Protein AF-X1JNU2-F1 (afdb_monomer)

Radius of gyration: 15.27 Å; Cα contacts (8 Å, |Δi|>4): 94; chains: 1; bounding box: 33×25×42 Å

Secondary structure (DSSP, 8-state):
--HHHHHHHHHHHHHHHHHHHHTS--HHHHHHHHHT--SEEETTEEEEE-TTS-EE--EEEEEEETTEEEEEEEE---

Mean predicted aligned error: 2.98 Å

Nearest PDB structures (foldseek):
  3td9-assembly1_A-2  TM=9.563E-01  e=5.026E-06  Thermotoga maritima
  6w2x-assembly1_A  TM=5.405E-01  e=3.535E-02  Homo sapiens
  6n4x-assembly1_B  TM=5.176E-01  e=2.348E-01  Homo sapiens
  7q3e-assembly1_A  TM=5.423E-01  e=3.511E+00  Mus musculus
  5ly5-assembly1_A-2  TM=6.215E-01  e=6.904E+0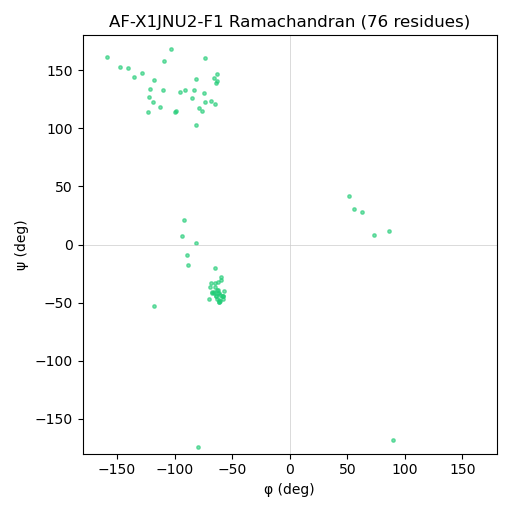0  Pyrobaculum calidifontis

Foldseek 3Di:
DDPVVQVVVQVVVLLVVLCVVQVDPDPVSSVVSLQCDFQDQGPQGGFDADPVRDTQHKDWDWDQDPNDTDTDDIHHDD

pLDDT: mean 95.48, std 4.47, range [72.5, 98.62]

InterPro domains:
  IPR028082 Periplasmic binding protein-like I [SSF53822] (1-72)
  IPR051010 Branched-chain amino acid transport protein [PTHR30483] (1-70)

Solvent-accessible surface area (backbone atoms only — not comparable to full-atom values): 4682 Å² total; per-residue (Å²): 132,56,73,65,59,41,49,52,52,36,52,53,51,50,53,53,47,22,28,60,75,68,72,48,88,50,68,68,60,32,50,54,42,46,48,67,35,60,76,40,84,38,87,78,44,58,38,30,35,42,98,88,58,50,68,60,59,70,46,79,44,65,46,78,56,96,92,37,82,39,87,74,49,75,45,73,72,132

Structure (mmCIF, N/CA/C/O backbone):
data_AF-X1JNU2-F1
#
_entry.id   AF-X1JNU2-F1
#
loop_
_atom_site.group_PDB
_atom_site.id
_atom_site.type_symbol
_atom_site.label_atom_id
_atom_site.label_alt_id
_atom_site.label_comp_id
_atom_site.label_asym_id
_atom_site.label_entity_id
_atom_site.label_seq_id
_atom_site.pdbx_PDB_ins_code
_atom_site.Cartn_x
_atom_site.Cartn_y
_atom_site.Cartn_z
_atom_site.occupancy
_atom_site.B_iso_or_equiv
_atom_site.auth_seq_id
_atom_site.auth_comp_id
_atom_site.auth_asym_id
_atom_site.auth_atom_id
_atom_site.pdbx_PDB_model_num
ATOM 1 N N . PRO A 1 1 ? 6.042 10.609 -10.000 1.00 73.12 1 PRO A N 1
ATOM 2 C CA . PRO A 1 1 ? 6.379 10.129 -8.634 1.00 73.12 1 PRO A CA 1
ATOM 3 C C . PRO A 1 1 ? 6.932 8.701 -8.725 1.00 73.12 1 PRO A C 1
ATOM 5 O O . PRO A 1 1 ? 6.614 8.013 -9.693 1.00 73.12 1 PRO A O 1
ATOM 8 N N . SER A 1 2 ? 7.773 8.265 -7.782 1.00 89.06 2 SER A N 1
ATOM 9 C CA . SER A 1 2 ? 8.214 6.862 -7.731 1.00 89.06 2 SER A CA 1
ATOM 10 C C . SER A 1 2 ? 7.079 5.956 -7.236 1.00 89.06 2 SER A C 1
ATOM 12 O O . SER A 1 2 ? 6.142 6.433 -6.595 1.00 89.06 2 SER A O 1
ATOM 14 N N . ALA A 1 3 ? 7.170 4.649 -7.501 1.00 91.38 3 ALA A N 1
ATOM 15 C CA . ALA A 1 3 ? 6.194 3.682 -6.989 1.00 91.38 3 ALA A CA 1
ATOM 16 C C . ALA A 1 3 ? 6.105 3.724 -5.452 1.00 91.38 3 ALA A C 1
ATOM 18 O O . ALA A 1 3 ? 5.013 3.723 -4.899 1.00 91.38 3 ALA A O 1
ATOM 19 N N . PHE A 1 4 ? 7.241 3.870 -4.766 1.00 94.19 4 PHE A N 1
ATOM 20 C CA . PHE A 1 4 ? 7.288 3.956 -3.304 1.00 94.19 4 PHE A CA 1
ATOM 21 C C . PHE A 1 4 ? 6.602 5.205 -2.743 1.00 94.19 4 PHE A C 1
ATOM 23 O O . PHE A 1 4 ? 5.988 5.128 -1.685 1.00 94.19 4 PHE A O 1
ATOM 30 N N . ALA A 1 5 ? 6.648 6.337 -3.453 1.00 97.25 5 ALA A N 1
ATOM 31 C CA . ALA A 1 5 ? 5.911 7.529 -3.037 1.00 97.25 5 ALA A CA 1
ATOM 32 C C . ALA A 1 5 ? 4.389 7.307 -3.112 1.00 97.25 5 ALA A C 1
ATOM 34 O O . ALA A 1 5 ? 3.671 7.695 -2.195 1.00 97.25 5 ALA A O 1
ATOM 35 N N . ALA A 1 6 ? 3.907 6.648 -4.171 1.00 96.25 6 ALA A N 1
ATOM 36 C CA . ALA A 1 6 ? 2.491 6.302 -4.307 1.00 96.25 6 ALA A CA 1
ATOM 37 C C . ALA A 1 6 ? 2.052 5.256 -3.263 1.00 96.25 6 ALA A C 1
ATOM 39 O O . ALA A 1 6 ? 1.006 5.414 -2.646 1.00 96.25 6 ALA A O 1
ATOM 40 N N . LEU A 1 7 ? 2.884 4.244 -2.993 1.00 96.75 7 LEU A N 1
ATOM 41 C CA . LEU A 1 7 ? 2.619 3.247 -1.948 1.00 96.75 7 LEU A CA 1
ATOM 42 C C . LEU A 1 7 ? 2.560 3.876 -0.550 1.00 96.75 7 LEU A C 1
ATOM 44 O O . LEU A 1 7 ? 1.682 3.540 0.236 1.00 96.75 7 LEU A O 1
ATOM 48 N N . GLY A 1 8 ? 3.464 4.811 -0.240 1.00 97.81 8 GLY A N 1
ATOM 49 C CA . GLY A 1 8 ? 3.429 5.545 1.026 1.00 97.81 8 GLY A CA 1
ATOM 50 C C . GLY A 1 8 ? 2.168 6.401 1.178 1.00 97.81 8 GLY A C 1
ATOM 51 O O . GLY A 1 8 ? 1.583 6.443 2.259 1.00 97.81 8 GLY A O 1
ATOM 52 N N . PHE A 1 9 ? 1.722 7.042 0.092 1.00 97.81 9 PHE A N 1
ATOM 53 C CA . PHE A 1 9 ? 0.469 7.798 0.066 1.00 97.81 9 PHE A CA 1
ATOM 54 C C . PHE A 1 9 ? -0.741 6.903 0.357 1.00 97.81 9 PHE A C 1
ATOM 56 O O . PHE A 1 9 ? -1.560 7.233 1.215 1.00 97.81 9 PHE A O 1
ATOM 63 N N . ASP A 1 10 ? -0.824 5.750 -0.305 1.00 97.88 10 ASP A N 1
ATOM 64 C CA . ASP A 1 10 ? -1.906 4.791 -0.083 1.00 97.88 10 ASP A CA 1
ATOM 65 C C . ASP A 1 10 ? -1.887 4.230 1.336 1.00 97.88 10 ASP A C 1
ATOM 67 O O . ASP A 1 10 ? -2.925 4.196 1.989 1.00 97.88 10 ASP A O 1
ATOM 71 N N . ALA A 1 11 ? -0.713 3.856 1.852 1.00 97.88 11 ALA A N 1
ATOM 72 C CA . ALA A 1 11 ? -0.579 3.332 3.208 1.00 97.88 11 ALA A CA 1
ATOM 73 C C . ALA A 1 11 ? -1.077 4.335 4.259 1.00 97.88 11 ALA A C 1
ATOM 75 O O . ALA A 1 11 ? -1.823 3.966 5.167 1.00 97.88 11 ALA A O 1
ATOM 76 N N . TYR A 1 12 ? -0.714 5.614 4.120 1.00 98.31 12 TYR A N 1
ATOM 77 C CA . TYR A 1 12 ? -1.185 6.660 5.027 1.00 98.31 12 TYR A CA 1
ATOM 78 C C . TYR A 1 12 ? -2.709 6.807 4.983 1.00 98.31 12 TYR A C 1
ATOM 80 O O . TYR A 1 12 ? -3.367 6.808 6.026 1.00 98.31 12 TYR A O 1
ATOM 88 N N . ASN A 1 13 ? -3.278 6.910 3.780 1.00 98.31 13 ASN A N 1
ATOM 89 C CA . ASN A 1 13 ? -4.716 7.103 3.622 1.00 98.31 13 ASN A CA 1
ATOM 90 C C . ASN A 1 13 ? -5.523 5.878 4.051 1.00 98.31 13 ASN A C 1
ATOM 92 O O . ASN A 1 13 ? -6.605 6.045 4.607 1.00 98.31 13 ASN A O 1
ATOM 96 N N . LE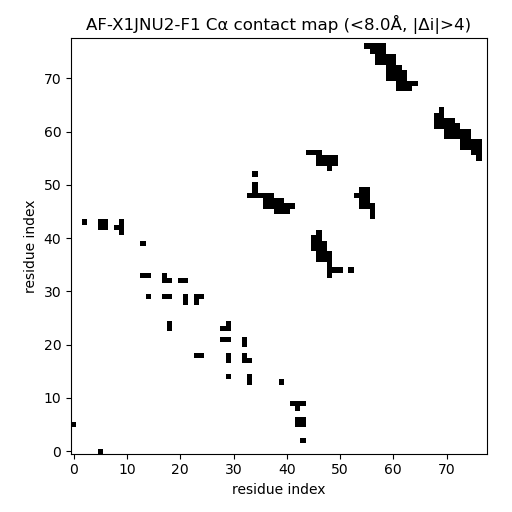U A 1 14 ? -4.985 4.674 3.868 1.00 97.94 14 LEU A N 1
ATOM 97 C CA . LEU A 1 14 ? -5.621 3.443 4.314 1.00 97.94 14 LEU A CA 1
ATOM 98 C C . LEU A 1 14 ? -5.669 3.348 5.848 1.00 97.94 14 LEU A C 1
ATOM 100 O O . LEU A 1 14 ? -6.701 2.992 6.416 1.00 97.94 14 LEU A O 1
ATOM 104 N N . VAL A 1 15 ? -4.589 3.727 6.542 1.00 98.12 15 VAL A N 1
ATOM 105 C CA . VAL A 1 15 ? -4.587 3.816 8.014 1.00 98.12 15 VAL A CA 1
ATOM 106 C C . VAL A 1 15 ? -5.561 4.890 8.496 1.00 98.12 15 VAL A C 1
ATOM 108 O O . VAL A 1 15 ? -6.330 4.655 9.428 1.00 98.12 15 VAL A O 1
ATOM 111 N N . LEU A 1 16 ? -5.567 6.059 7.851 1.00 98.25 16 LEU A N 1
ATOM 112 C CA . LEU A 1 16 ? -6.494 7.140 8.180 1.00 98.25 16 LEU A CA 1
ATOM 113 C C . LEU A 1 16 ? -7.958 6.723 7.978 1.00 98.25 16 LEU A C 1
ATOM 115 O O . LEU A 1 16 ? -8.809 7.051 8.804 1.00 98.25 16 LEU A O 1
ATOM 119 N N . ASP A 1 17 ? -8.255 6.005 6.898 1.00 98.31 17 ASP A N 1
ATOM 120 C CA . ASP A 1 17 ? -9.569 5.422 6.637 1.00 98.31 17 ASP A CA 1
ATOM 121 C C . ASP A 1 17 ? -9.972 4.424 7.733 1.00 98.31 17 ASP A C 1
ATOM 123 O O . ASP A 1 17 ? -11.054 4.550 8.304 1.00 98.31 17 ASP A O 1
ATOM 127 N N . ALA A 1 18 ? -9.084 3.496 8.105 1.00 98.44 18 ALA A N 1
ATOM 128 C CA . ALA A 1 18 ? -9.347 2.539 9.177 1.00 98.44 18 ALA A CA 1
ATOM 129 C C . ALA A 1 18 ? -9.660 3.237 10.509 1.00 98.44 18 ALA A C 1
ATOM 131 O O . ALA A 1 18 ? -10.647 2.891 11.160 1.00 98.44 18 ALA A O 1
ATOM 132 N N . ILE A 1 19 ? -8.885 4.268 10.875 1.00 98.62 19 ILE A N 1
ATOM 133 C CA . ILE A 1 19 ? -9.130 5.102 12.064 1.00 98.62 19 ILE A CA 1
ATOM 134 C C . ILE A 1 19 ? -10.519 5.750 12.000 1.00 98.62 19 ILE A C 1
ATOM 136 O O . ILE A 1 19 ? -11.254 5.734 12.988 1.00 98.62 19 ILE A O 1
ATOM 140 N N . LYS A 1 20 ? -10.908 6.296 10.842 1.00 98.19 20 LYS A N 1
ATOM 141 C CA . LYS A 1 20 ? -12.231 6.909 10.650 1.00 98.19 20 LYS A CA 1
ATOM 142 C C . LYS A 1 20 ? -13.363 5.889 10.751 1.00 98.19 20 LYS A C 1
ATOM 144 O O . LYS A 1 20 ? -14.369 6.194 11.384 1.00 98.19 20 LYS A O 1
ATOM 149 N N . ARG A 1 21 ? -13.202 4.688 10.181 1.00 97.94 21 ARG A N 1
ATOM 150 C CA . ARG A 1 21 ? -14.203 3.609 10.252 1.00 97.94 21 ARG A CA 1
ATOM 151 C C . ARG A 1 21 ? -14.465 3.147 11.682 1.00 97.94 21 ARG A C 1
ATOM 153 O O . ARG A 1 21 ? -15.613 2.885 12.023 1.00 97.94 21 ARG A O 1
ATOM 160 N N . VAL A 1 22 ? -13.424 3.056 12.512 1.00 98.38 22 VAL A N 1
ATOM 161 C CA . VAL A 1 22 ? -13.569 2.625 13.917 1.00 98.38 22 VAL A CA 1
ATOM 162 C C . VAL A 1 22 ? -13.857 3.769 14.885 1.00 98.38 22 VAL A C 1
ATOM 164 O O . VAL A 1 22 ? -14.289 3.513 16.006 1.00 98.38 22 VAL A O 1
ATOM 167 N N . GLY A 1 23 ? -13.602 5.020 14.489 1.00 98.31 23 GLY A N 1
ATOM 168 C CA . GLY A 1 23 ? -13.821 6.200 15.329 1.00 98.31 23 GLY A CA 1
ATOM 169 C C . GLY A 1 23 ? -12.965 6.221 16.601 1.00 98.31 23 GLY A C 1
ATOM 170 O O . GLY A 1 23 ? -13.383 6.778 17.613 1.00 98.31 23 GLY A O 1
ATOM 171 N N . SER A 1 24 ? -11.792 5.582 16.583 1.00 96.19 24 SER A N 1
ATOM 172 C CA . SER A 1 24 ? -10.956 5.355 17.765 1.00 96.19 24 SER A CA 1
ATOM 173 C C . SER A 1 24 ? -9.467 5.371 17.421 1.00 96.19 24 SER A C 1
ATOM 175 O O . SER A 1 24 ? -9.069 5.034 16.307 1.00 96.19 24 SER A O 1
ATOM 177 N N . ALA A 1 25 ? -8.647 5.732 18.409 1.00 96.44 25 ALA A N 1
ATOM 178 C CA . ALA A 1 25 ? -7.191 5.615 18.361 1.00 96.44 25 ALA A CA 1
ATOM 179 C C . ALA A 1 25 ? -6.678 4.297 18.983 1.00 96.44 25 ALA A C 1
ATOM 181 O O . ALA A 1 25 ? -5.474 4.136 19.169 1.00 96.44 25 ALA A O 1
ATOM 182 N N . ASP A 1 26 ? -7.572 3.366 19.337 1.00 98.38 26 ASP A N 1
ATOM 183 C CA . ASP A 1 26 ? -7.190 2.064 19.885 1.00 98.38 26 ASP A CA 1
ATOM 184 C C . ASP A 1 26 ? -6.419 1.226 18.840 1.00 98.38 26 ASP A C 1
ATOM 186 O O . ASP A 1 26 ? -6.962 0.921 17.771 1.00 98.38 26 ASP A O 1
ATOM 190 N N . PRO A 1 27 ? -5.170 0.804 19.123 1.00 98.06 27 PRO A N 1
ATOM 191 C CA . PRO A 1 27 ? -4.346 0.093 18.145 1.00 98.06 27 PRO A CA 1
ATOM 192 C C . PRO A 1 27 ? -4.939 -1.244 17.695 1.00 98.06 27 PRO A C 1
ATOM 194 O O . PRO A 1 27 ? -4.739 -1.659 16.551 1.00 98.06 27 PRO A O 1
ATOM 197 N N . LYS A 1 28 ? -5.661 -1.936 18.587 1.00 98.31 28 LYS A N 1
ATOM 198 C CA . LYS A 1 28 ? -6.262 -3.236 18.287 1.00 98.31 28 LYS A CA 1
ATOM 199 C C . LYS A 1 28 ? -7.414 -3.063 17.298 1.00 98.31 28 LYS A C 1
ATOM 201 O O . LYS A 1 28 ? -7.444 -3.770 16.295 1.00 98.31 28 LYS A O 1
ATOM 206 N N . ALA A 1 29 ? -8.290 -2.090 17.545 1.00 98.50 29 ALA A N 1
ATOM 207 C CA . ALA A 1 29 ? -9.402 -1.745 16.667 1.00 98.50 29 ALA A CA 1
ATOM 208 C C . ALA A 1 29 ? -8.922 -1.299 15.278 1.00 98.50 29 ALA A C 1
ATOM 210 O O . ALA A 1 29 ? -9.461 -1.756 14.272 1.00 98.50 29 ALA A O 1
ATOM 211 N N . ILE A 1 30 ? -7.877 -0.465 15.205 1.00 98.56 30 ILE A N 1
ATOM 212 C CA . ILE A 1 30 ? -7.307 -0.013 13.925 1.00 98.56 30 ILE A CA 1
ATOM 213 C C . ILE A 1 30 ? -6.746 -1.196 13.131 1.00 98.56 30 ILE A C 1
ATOM 215 O O . ILE A 1 30 ? -7.046 -1.327 11.946 1.00 98.56 30 ILE A O 1
ATOM 219 N N . ARG A 1 31 ? -5.969 -2.083 13.771 1.00 97.81 31 ARG A N 1
ATOM 220 C CA . ARG A 1 31 ? -5.451 -3.296 13.119 1.00 97.81 31 ARG A CA 1
ATOM 221 C C . ARG A 1 31 ? -6.589 -4.165 12.581 1.00 97.81 31 ARG A C 1
ATOM 223 O O . ARG A 1 31 ? -6.515 -4.608 11.440 1.00 97.81 31 ARG A O 1
ATOM 230 N N . ASP A 1 32 ? -7.626 -4.401 13.380 1.00 98.12 32 ASP A N 1
ATOM 231 C CA . ASP A 1 32 ? -8.752 -5.250 12.972 1.00 98.12 32 ASP A CA 1
ATOM 232 C C . ASP A 1 32 ? -9.530 -4.631 11.799 1.00 98.12 32 ASP A C 1
ATOM 234 O O . ASP A 1 32 ? -9.917 -5.333 10.866 1.00 98.12 32 ASP A O 1
ATOM 238 N N . ALA A 1 33 ? -9.681 -3.304 11.775 1.00 98.19 33 ALA A N 1
ATOM 239 C CA . ALA A 1 33 ? -10.277 -2.596 10.647 1.00 98.19 33 ALA A CA 1
ATOM 240 C C . ALA A 1 33 ? -9.402 -2.607 9.388 1.00 98.19 33 ALA A C 1
ATOM 242 O O . ALA A 1 33 ? -9.943 -2.706 8.283 1.00 98.19 33 ALA A O 1
ATOM 243 N N . LEU A 1 34 ? -8.077 -2.522 9.531 1.00 98.12 34 LEU A N 1
ATOM 244 C CA . LEU A 1 34 ? -7.145 -2.703 8.419 1.00 98.12 34 LEU A CA 1
ATOM 245 C C . LEU A 1 34 ? -7.277 -4.112 7.839 1.00 98.12 34 LEU A C 1
ATOM 247 O O . LEU A 1 34 ? -7.484 -4.234 6.637 1.00 98.12 34 LEU A O 1
ATOM 251 N N . ALA A 1 35 ? -7.257 -5.151 8.676 1.00 97.75 35 ALA A N 1
ATOM 252 C CA . ALA A 1 35 ? -7.409 -6.543 8.245 1.00 97.75 35 ALA A CA 1
ATOM 253 C C . ALA A 1 35 ? -8.750 -6.814 7.534 1.00 97.75 35 ALA A C 1
ATOM 255 O O . ALA A 1 35 ? -8.831 -7.676 6.666 1.00 97.75 35 ALA A O 1
ATOM 256 N N . ALA A 1 36 ? -9.800 -6.056 7.861 1.00 97.38 36 ALA A N 1
ATOM 257 C CA . ALA A 1 36 ? -11.095 -6.131 7.187 1.00 97.38 36 ALA A CA 1
ATOM 258 C C . ALA A 1 36 ? -11.168 -5.347 5.857 1.00 97.38 36 ALA A C 1
ATOM 260 O O . ALA A 1 36 ? -12.236 -5.291 5.246 1.00 97.38 36 ALA A O 1
ATOM 261 N N . THR A 1 37 ? -10.080 -4.710 5.414 1.00 97.50 37 THR A N 1
ATOM 262 C CA . THR A 1 37 ? -10.065 -3.888 4.194 1.00 97.50 37 THR A CA 1
ATOM 263 C C . THR A 1 37 ? -10.236 -4.749 2.950 1.00 97.50 37 THR A C 1
ATOM 265 O O . THR A 1 37 ? -9.428 -5.637 2.671 1.00 97.50 37 THR A O 1
ATOM 268 N N . LYS A 1 38 ? 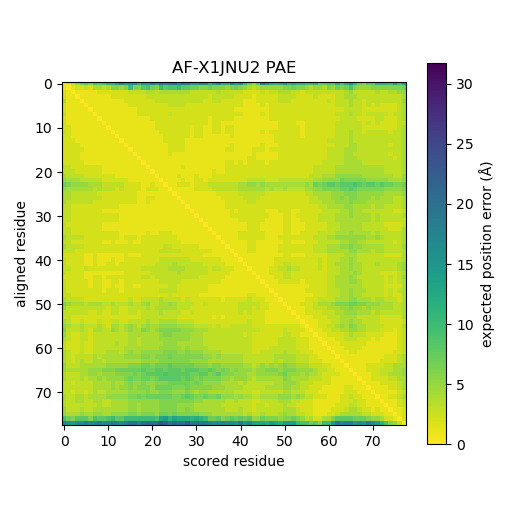-11.256 -4.414 2.161 1.00 96.12 38 LYS A N 1
ATOM 269 C CA . LYS A 1 38 ? -11.508 -4.971 0.835 1.00 96.12 38 LYS A CA 1
ATOM 270 C C . LYS A 1 38 ? -11.862 -3.852 -0.128 1.00 96.12 38 LYS A C 1
ATOM 272 O O . LYS A 1 38 ? -12.526 -2.897 0.270 1.00 96.12 38 LYS A O 1
ATOM 277 N N . ASP A 1 39 ? -11.416 -4.002 -1.368 1.00 95.56 39 ASP A N 1
ATOM 278 C CA . ASP A 1 39 ? -11.780 -3.161 -2.507 1.00 95.56 39 ASP A CA 1
ATOM 279 C C . ASP A 1 39 ? -11.519 -1.659 -2.290 1.00 95.56 39 ASP A C 1
ATOM 281 O O . ASP A 1 39 ? -12.214 -0.802 -2.833 1.00 95.56 39 ASP A O 1
ATOM 285 N N . TYR A 1 40 ? -10.500 -1.322 -1.493 1.00 96.94 40 TYR A N 1
ATOM 286 C CA . TYR A 1 40 ? -10.126 0.068 -1.249 1.00 96.94 40 TYR A CA 1
ATOM 287 C C . TYR A 1 40 ? -9.428 0.651 -2.481 1.00 96.94 40 TYR A C 1
ATOM 289 O O . TYR A 1 40 ? -8.402 0.133 -2.924 1.00 96.94 40 TYR A O 1
ATOM 297 N N . GLU A 1 41 ? -9.959 1.743 -3.027 1.00 96.62 41 GLU A N 1
ATOM 298 C CA . GLU A 1 41 ? -9.394 2.411 -4.200 1.00 96.62 41 GLU A CA 1
ATOM 299 C C . GLU A 1 41 ? -8.227 3.331 -3.803 1.00 96.62 41 GLU A C 1
ATOM 301 O O . GLU A 1 41 ? -8.419 4.426 -3.273 1.00 96.62 41 GLU A O 1
ATOM 306 N N . GLY A 1 42 ? -6.998 2.867 -4.052 1.00 95.44 42 GLY A N 1
ATOM 307 C CA . GLY A 1 42 ? -5.766 3.627 -3.845 1.00 95.44 42 GLY A CA 1
ATOM 308 C C . GLY A 1 42 ? -5.162 4.160 -5.147 1.00 95.44 42 GLY A C 1
ATOM 309 O O . GLY A 1 42 ? -5.501 3.741 -6.254 1.00 95.44 42 GLY A O 1
ATOM 310 N N . CYS A 1 43 ? -4.180 5.051 -5.023 1.00 95.25 43 CYS A N 1
ATOM 311 C CA . CYS A 1 43 ? -3.392 5.567 -6.144 1.00 95.25 43 CYS A CA 1
ATOM 312 C C . CYS A 1 43 ? -2.640 4.453 -6.892 1.00 95.25 43 CYS A C 1
ATOM 314 O O . CYS A 1 43 ? -2.406 4.544 -8.097 1.00 95.25 43 CYS A O 1
ATOM 316 N N . THR A 1 44 ? -2.262 3.387 -6.185 1.00 94.94 44 THR A N 1
ATOM 317 C CA . THR A 1 44 ? -1.594 2.201 -6.735 1.00 94.94 44 THR A CA 1
ATOM 318 C C . THR A 1 44 ? -2.575 1.098 -7.144 1.00 94.94 44 THR A C 1
ATOM 320 O O . THR A 1 44 ? -2.190 -0.070 -7.216 1.00 94.94 44 THR A O 1
ATOM 323 N N . GLY A 1 45 ? -3.841 1.446 -7.385 1.00 93.62 45 GLY A N 1
ATOM 324 C CA . GLY A 1 45 ? -4.919 0.515 -7.714 1.00 93.62 45 GLY A CA 1
ATOM 325 C C . GLY A 1 45 ? -5.654 -0.002 -6.478 1.00 93.62 45 GLY A C 1
ATOM 326 O O . GLY A 1 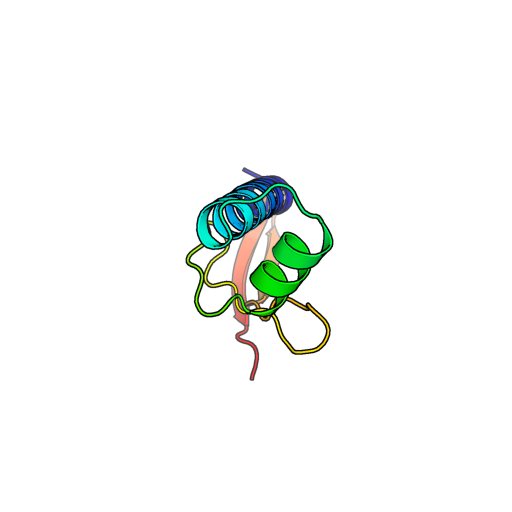45 ? -5.475 0.506 -5.370 1.00 93.62 45 GLY A O 1
ATOM 327 N N . ILE A 1 46 ? -6.474 -1.033 -6.678 1.00 94.88 46 ILE A N 1
ATOM 328 C CA . ILE A 1 46 ? -7.294 -1.621 -5.617 1.00 94.88 46 ILE A CA 1
ATOM 329 C C . ILE A 1 46 ? -6.413 -2.281 -4.544 1.00 94.88 46 ILE A C 1
ATOM 331 O O . ILE A 1 46 ? -5.349 -2.841 -4.834 1.00 94.88 46 ILE A O 1
ATOM 335 N N . ILE A 1 47 ? -6.840 -2.165 -3.288 1.00 96.06 47 ILE A N 1
ATOM 336 C CA . ILE A 1 47 ? -6.209 -2.778 -2.123 1.00 96.06 47 ILE A CA 1
ATOM 337 C C . ILE A 1 47 ? -7.244 -3.645 -1.408 1.00 96.06 47 ILE A C 1
ATOM 339 O O . ILE A 1 47 ? -8.203 -3.150 -0.815 1.00 96.06 47 ILE A O 1
ATOM 343 N N . THR A 1 48 ? -6.985 -4.947 -1.426 1.00 95.75 48 THR A N 1
ATOM 344 C CA . THR A 1 48 ? -7.647 -5.946 -0.590 1.00 95.75 48 THR A CA 1
ATOM 345 C C . THR A 1 48 ? -6.563 -6.659 0.202 1.00 95.75 48 THR A C 1
ATOM 347 O O . THR A 1 48 ? -5.584 -7.121 -0.391 1.00 95.75 48 THR A O 1
ATOM 350 N N . LEU A 1 49 ? -6.718 -6.703 1.528 1.00 96.44 49 LEU A N 1
ATOM 351 C CA . LEU A 1 49 ? -5.805 -7.441 2.398 1.00 96.44 49 LEU A CA 1
ATOM 352 C C . LEU A 1 49 ? -6.317 -8.868 2.579 1.00 96.44 49 LEU A C 1
ATOM 354 O O . LEU A 1 49 ? -7.506 -9.089 2.825 1.00 96.44 49 LEU A O 1
ATOM 358 N N . ASP A 1 50 ? -5.422 -9.836 2.423 1.00 93.94 50 ASP A N 1
ATOM 359 C CA . ASP A 1 50 ? -5.727 -11.236 2.681 1.00 93.94 50 ASP A CA 1
ATOM 360 C C . ASP A 1 50 ? -5.675 -11.567 4.187 1.00 93.94 50 ASP A C 1
ATOM 362 O O . ASP A 1 50 ? -5.506 -10.696 5.044 1.00 93.94 50 ASP A O 1
ATOM 366 N N . LEU A 1 51 ? -5.830 -12.849 4.531 1.00 93.81 51 LEU A N 1
ATOM 367 C CA . LEU A 1 51 ? -5.825 -13.304 5.926 1.00 93.81 51 LEU A CA 1
ATOM 368 C C . LEU A 1 51 ? -4.476 -13.109 6.639 1.00 93.81 51 LEU A C 1
ATOM 370 O O . LEU A 1 51 ? -4.447 -13.094 7.869 1.00 93.81 51 LEU A O 1
ATOM 374 N N . ASN A 1 52 ? -3.381 -12.961 5.891 1.00 95.75 52 ASN A N 1
ATOM 375 C CA . ASN A 1 52 ? -2.052 -12.685 6.430 1.00 95.75 52 ASN A CA 1
ATOM 376 C C . ASN A 1 52 ? -1.787 -11.176 6.560 1.00 95.75 52 ASN A C 1
ATOM 378 O O . ASN A 1 52 ? -0.801 -10.778 7.181 1.00 95.75 52 ASN A O 1
ATOM 382 N N . GLY A 1 53 ? -2.677 -10.335 6.022 1.00 94.75 53 GLY A N 1
ATOM 383 C CA . GLY A 1 53 ? -2.492 -8.891 5.924 1.00 94.75 53 GLY A CA 1
ATOM 384 C C . GLY A 1 53 ? -1.728 -8.460 4.671 1.00 94.75 53 GLY A C 1
ATOM 385 O O . GLY A 1 53 ? -1.337 -7.295 4.580 1.00 94.75 53 GLY A O 1
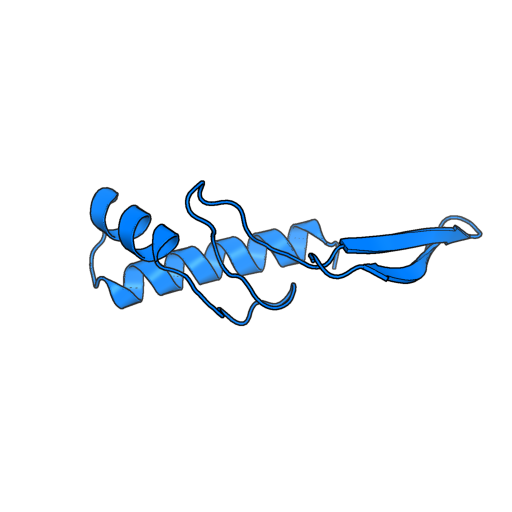ATOM 386 N N . ASP A 1 54 ? -1.532 -9.363 3.708 1.00 96.00 54 ASP A N 1
ATOM 387 C CA . ASP A 1 54 ? -0.837 -9.069 2.463 1.00 96.00 54 ASP A CA 1
ATOM 388 C C . ASP A 1 54 ? -1.796 -8.427 1.456 1.00 96.00 54 ASP A C 1
ATOM 390 O O . ASP A 1 54 ? -2.917 -8.889 1.227 1.00 96.00 54 ASP A O 1
ATOM 394 N N . ALA A 1 55 ? -1.353 -7.333 0.834 1.00 94.81 55 ALA A N 1
ATOM 395 C CA . ALA A 1 55 ? -2.122 -6.659 -0.202 1.00 94.81 55 ALA A CA 1
ATOM 396 C C . ALA A 1 55 ? -1.993 -7.4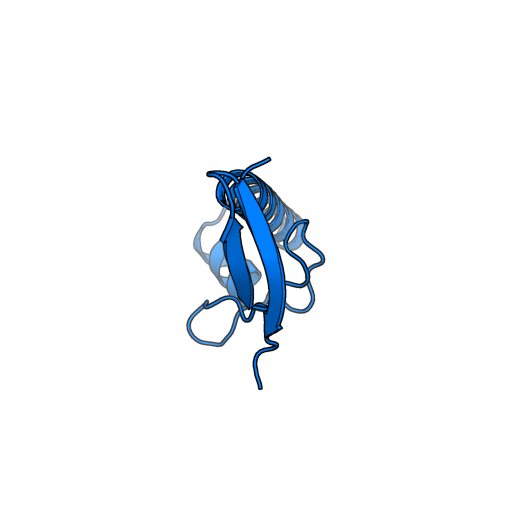12 -1.531 1.00 94.81 55 ALA A C 1
ATOM 398 O O . ALA A 1 55 ? -0.912 -7.467 -2.121 1.00 94.81 55 ALA A O 1
ATOM 399 N N . THR A 1 56 ? -3.110 -7.925 -2.044 1.00 91.62 56 THR A N 1
ATOM 400 C CA . THR A 1 56 ? -3.155 -8.510 -3.390 1.00 91.62 56 THR A CA 1
ATOM 401 C C . THR A 1 56 ? -3.159 -7.385 -4.423 1.00 91.62 56 THR A C 1
ATOM 403 O O . THR A 1 56 ? -4.089 -6.578 -4.453 1.00 91.62 56 THR A O 1
ATOM 406 N N . LYS A 1 57 ? -2.102 -7.289 -5.239 1.00 90.75 57 LYS A N 1
ATOM 407 C CA . LYS A 1 57 ? -1.914 -6.199 -6.209 1.00 90.75 57 LYS A CA 1
ATOM 408 C C . LYS A 1 57 ? -1.336 -6.696 -7.527 1.00 90.75 57 LYS A C 1
ATOM 410 O O . LYS A 1 57 ? -0.550 -7.641 -7.559 1.00 90.75 57 LYS A O 1
ATOM 415 N N . ASP A 1 58 ? -1.665 -5.977 -8.592 1.00 92.19 58 ASP A N 1
ATOM 416 C CA . ASP A 1 58 ? -1.052 -6.155 -9.902 1.00 92.19 58 ASP A CA 1
ATOM 417 C C . ASP A 1 58 ? 0.447 -5.831 -9.876 1.00 92.19 58 ASP A C 1
ATOM 419 O O . ASP A 1 58 ? 0.889 -4.839 -9.283 1.00 92.19 58 ASP A O 1
ATOM 423 N N . ALA A 1 59 ? 1.235 -6.632 -10.591 1.00 93.25 59 ALA A N 1
ATOM 424 C CA . ALA A 1 59 ? 2.650 -6.375 -10.809 1.00 93.25 59 ALA A CA 1
ATOM 425 C C . ALA A 1 59 ? 2.870 -5.642 -12.139 1.00 93.25 59 ALA A C 1
ATOM 427 O O . ALA A 1 59 ? 2.388 -6.061 -13.191 1.00 93.25 59 ALA A O 1
ATOM 428 N N . ILE A 1 60 ? 3.655 -4.561 -12.109 1.00 94.25 60 ILE A N 1
ATOM 429 C CA . ILE A 1 60 ? 3.998 -3.783 -13.306 1.00 94.25 60 ILE A CA 1
ATOM 430 C C . ILE A 1 60 ? 5.390 -4.178 -13.799 1.00 94.25 60 ILE A C 1
ATOM 432 O O . ILE A 1 60 ? 6.395 -3.876 -13.150 1.00 94.25 60 ILE A O 1
ATOM 436 N N . ILE A 1 61 ? 5.462 -4.787 -14.982 1.00 95.94 61 ILE A N 1
ATOM 437 C CA . ILE A 1 61 ? 6.719 -5.150 -15.637 1.00 95.94 61 ILE A CA 1
ATOM 438 C C . ILE A 1 61 ? 7.242 -3.954 -16.428 1.00 95.94 61 ILE A C 1
ATOM 440 O O . ILE A 1 61 ? 6.553 -3.374 -17.275 1.00 95.94 61 ILE A O 1
ATOM 444 N N . LYS A 1 62 ? 8.494 -3.588 -16.153 1.00 96.12 62 LYS A N 1
ATOM 445 C CA . LYS A 1 62 ? 9.204 -2.507 -16.835 1.00 96.12 62 LYS A CA 1
ATOM 446 C C . LYS A 1 62 ? 10.549 -3.005 -17.330 1.00 96.12 62 LYS A C 1
ATOM 448 O O . LYS A 1 62 ? 11.192 -3.817 -16.672 1.00 96.12 62 LYS A O 1
ATOM 453 N N . THR A 1 63 ? 10.985 -2.458 -18.454 1.00 97.50 63 THR A N 1
ATOM 454 C CA . THR A 1 63 ? 12.352 -2.613 -18.953 1.00 97.50 63 THR A CA 1
ATOM 455 C C . THR A 1 63 ? 13.111 -1.297 -18.814 1.00 97.50 63 THR A C 1
ATOM 457 O O . THR A 1 63 ? 12.497 -0.228 -18.731 1.00 97.50 63 THR A O 1
ATOM 460 N N . VAL A 1 64 ? 14.440 -1.363 -18.790 1.00 97.50 64 VAL A N 1
ATOM 461 C CA . VAL A 1 64 ? 15.304 -0.181 -18.864 1.00 97.50 64 VAL A CA 1
ATOM 462 C C . VAL A 1 64 ? 15.793 -0.032 -20.301 1.00 97.50 64 VAL A C 1
ATOM 464 O O . VAL A 1 64 ? 16.559 -0.855 -20.789 1.00 97.50 64 VAL A O 1
ATOM 467 N N . GLU A 1 65 ? 15.381 1.044 -20.967 1.00 97.19 65 GLU A N 1
ATOM 468 C CA . GLU A 1 65 ? 15.856 1.433 -22.298 1.00 97.19 65 GLU A CA 1
ATOM 469 C C . GLU A 1 65 ? 16.516 2.815 -22.191 1.00 97.19 65 GLU A C 1
ATOM 471 O O . GLU A 1 65 ? 15.892 3.776 -21.739 1.00 97.19 65 GLU A O 1
ATOM 476 N N . ASN A 1 66 ? 17.792 2.931 -22.580 1.00 96.62 66 ASN A N 1
ATOM 477 C CA . ASN A 1 66 ? 18.557 4.190 -22.545 1.00 96.62 66 ASN A CA 1
ATOM 478 C C . ASN A 1 66 ? 18.507 4.910 -21.179 1.00 96.62 66 ASN A C 1
ATOM 480 O O . ASN A 1 66 ? 18.321 6.125 -21.100 1.00 96.62 66 ASN A O 1
ATOM 484 N N . GLY A 1 67 ? 18.619 4.142 -20.090 1.00 97.00 67 GLY A N 1
ATOM 485 C CA . GLY A 1 67 ? 18.587 4.661 -18.718 1.00 97.00 67 GLY A CA 1
ATOM 486 C C . GLY A 1 67 ? 17.205 5.103 -18.223 1.00 97.00 67 GLY A C 1
ATOM 487 O O . GLY A 1 67 ? 17.106 5.680 -17.142 1.00 97.00 67 GLY A O 1
ATOM 488 N N . LYS A 1 68 ? 16.130 4.845 -18.979 1.00 95.31 68 LYS A N 1
ATOM 489 C CA . LYS A 1 68 ? 14.752 5.173 -18.595 1.00 95.31 68 LYS A CA 1
ATOM 490 C C . LYS A 1 68 ? 13.912 3.908 -18.470 1.00 95.31 68 LYS A C 1
ATOM 492 O O . LYS A 1 68 ? 14.029 2.988 -19.274 1.00 95.31 68 LYS A O 1
ATOM 497 N N . PHE 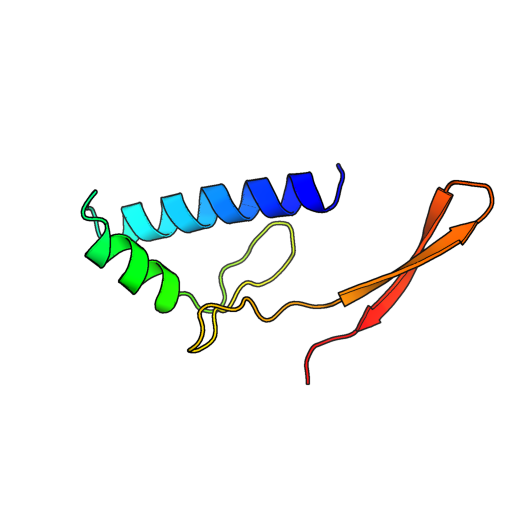A 1 69 ? 13.029 3.882 -17.476 1.00 94.81 69 PHE A N 1
ATOM 498 C CA . PHE A 1 69 ? 12.040 2.817 -17.351 1.00 94.81 69 PHE A CA 1
ATOM 499 C C . PHE A 1 69 ? 10.934 2.983 -18.394 1.00 94.81 69 PHE A C 1
ATOM 501 O O . PHE A 1 69 ? 10.325 4.050 -18.488 1.00 94.81 69 PHE A O 1
ATOM 508 N N . LYS A 1 70 ? 10.627 1.906 -19.113 1.00 95.75 70 LYS A N 1
ATOM 509 C CA . LYS A 1 70 ? 9.515 1.812 -20.059 1.00 95.75 70 LYS A CA 1
ATOM 510 C C . LYS A 1 70 ? 8.589 0.678 -19.642 1.00 95.75 70 LYS A C 1
ATOM 512 O O . LYS A 1 70 ? 9.050 -0.409 -19.295 1.00 95.75 70 LYS A O 1
ATOM 517 N N . TYR A 1 71 ? 7.291 0.954 -19.640 1.00 95.31 71 TYR A N 1
ATOM 518 C CA . TYR A 1 71 ? 6.260 -0.041 -19.360 1.00 95.31 71 TYR A CA 1
ATOM 519 C C . TYR A 1 71 ? 6.253 -1.136 -20.434 1.00 95.31 71 TYR A C 1
ATOM 521 O O . TYR A 1 71 ? 6.385 -0.829 -21.618 1.00 95.31 71 TYR A O 1
ATOM 529 N N . ILE A 1 72 ? 6.081 -2.387 -20.006 1.00 97.31 72 ILE A N 1
ATOM 530 C CA . ILE A 1 72 ? 5.950 -3.551 -20.890 1.00 97.31 72 ILE A CA 1
ATOM 531 C C . ILE A 1 72 ? 4.587 -4.215 -20.710 1.00 97.31 72 ILE A C 1
ATOM 533 O O . ILE A 1 72 ? 3.882 -4.427 -21.692 1.00 97.31 72 ILE A O 1
ATOM 537 N N . ALA A 1 73 ? 4.220 -4.545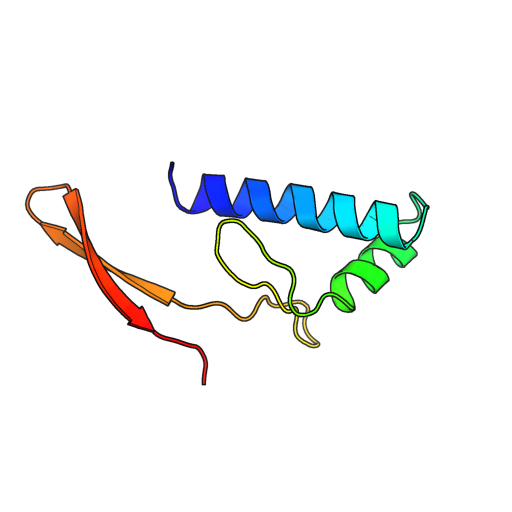 -19.473 1.00 96.75 73 ALA A N 1
ATOM 538 C CA . ALA A 1 73 ? 2.995 -5.278 -19.180 1.00 96.75 73 ALA A CA 1
ATOM 539 C C . ALA A 1 73 ? 2.549 -5.083 -17.727 1.00 96.75 73 ALA A C 1
ATOM 541 O O . ALA A 1 73 ? 3.354 -4.741 -16.857 1.00 96.75 73 ALA A O 1
ATOM 542 N N . THR A 1 74 ? 1.277 -5.379 -17.482 1.00 95.62 74 THR A N 1
ATOM 543 C CA . THR A 1 74 ? 0.692 -5.578 -16.158 1.00 95.62 74 THR A CA 1
ATOM 544 C C . THR A 1 74 ? 0.360 -7.056 -16.017 1.00 95.62 74 THR A C 1
ATOM 546 O O . THR A 1 74 ? -0.209 -7.652 -16.930 1.00 95.62 74 TH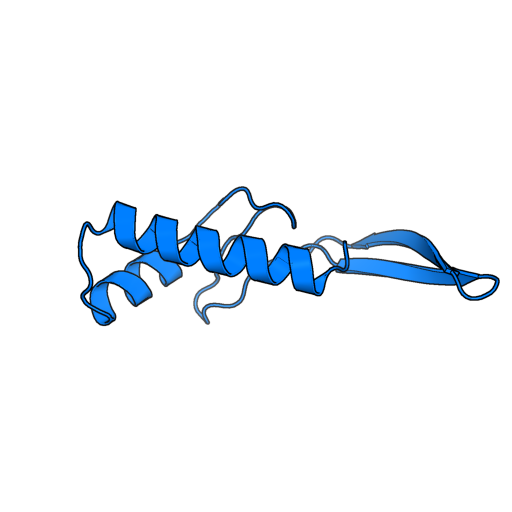R A O 1
ATOM 549 N N . VAL A 1 75 ? 0.740 -7.647 -14.890 1.00 95.38 75 VAL A N 1
ATOM 550 C CA . VAL A 1 75 ? 0.413 -9.027 -14.535 1.00 95.38 75 VAL A CA 1
ATOM 551 C C . VAL A 1 75 ? -0.537 -8.982 -13.350 1.00 95.38 75 VAL A C 1
ATOM 553 O O . VAL A 1 75 ? -0.177 -8.464 -12.293 1.00 95.38 75 VAL A O 1
ATOM 556 N N . HIS A 1 76 ? -1.740 -9.512 -13.546 1.00 91.56 76 HIS A N 1
ATOM 557 C CA . HIS A 1 76 ? -2.749 -9.614 -12.499 1.00 91.56 76 HIS A CA 1
ATOM 558 C C . HIS A 1 76 ? -2.479 -10.844 -11.617 1.00 91.56 76 HIS A C 1
ATOM 560 O O . HIS A 1 76 ? -2.046 -11.877 -12.144 1.00 91.56 76 HIS A O 1
ATOM 566 N N . PRO A 1 77 ? -2.704 -10.759 -10.295 1.00 82.94 77 PRO A N 1
ATOM 567 C CA . PRO A 1 77 ? -2.786 -11.939 -9.447 1.00 82.94 77 PRO A CA 1
ATOM 568 C C . PRO A 1 77 ? -3.980 -12.805 -9.885 1.00 82.94 77 PRO A C 1
ATOM 570 O O . PRO A 1 77 ? -4.966 -12.279 -10.396 1.00 82.94 77 PRO A O 1
ATOM 573 N N . PHE A 1 78 ? -3.814 -14.122 -9.750 1.00 72.50 78 PHE A N 1
ATOM 574 C CA . PHE A 1 78 ? -4.667 -15.179 -10.316 1.00 72.50 78 PHE A CA 1
ATOM 575 C C . PHE A 1 78 ? -6.169 -14.995 -10.075 1.00 72.50 78 PHE A C 1
ATOM 577 O O . PHE A 1 78 ? -6.541 -14.669 -8.924 1.00 72.50 78 PHE A O 1
#

Sequence (78 aa):
PSAFAALGFDAYNLVLDAIKRVGSADPKAIRDALAATKDYEGCTGIITLDLNGDATKDAIIKTVENGKFKYIATVHPF

Organism: NCBI:txid412755